Protein AF-V8CUE8-F1 (afdb_monomer)

pLDDT: mean 79.83, std 18.73, range [35.97, 97.69]

Secondary structure (DSSP, 8-state):
----HHHHHHHHHTSS--HHHHHHHHHHHT--HHHHHHHHHHHHHHHHHHHHHHHHHHHHHHHHHHHHT--SHHHHHHHHHHHHHHHHHHHHHHHHHHHHHHHHHHTTTS-S--------

Solvent-accessible surface area (backbone atoms only — not comparable to full-atom values): 6625 Å² total; per-residue (Å²): 137,80,80,55,70,66,61,60,52,55,61,53,40,74,67,56,86,52,67,70,60,31,48,50,49,7,62,78,69,74,48,51,55,58,60,30,46,55,51,47,47,52,52,35,43,50,51,41,53,54,47,34,52,49,29,49,49,52,19,52,50,26,43,51,39,30,74,74,66,46,89,45,74,65,56,22,52,49,27,45,48,55,17,47,56,25,49,55,47,30,53,54,44,51,55,54,40,50,52,45,50,49,54,58,64,42,49,83,77,58,66,84,70,75,71,78,80,76,83,126

Radius of gyration: 20.62 Å; Cα contacts (8 Å, |Δi|>4): 93; chains: 1; bounding box: 40×36×72 Å

Mean predicted aligned error: 9.77 Å

Nearest PDB structures (foldseek):
  2h94-assembly1_A  TM=7.266E-01  e=1.567E+00  Homo sapiens
  5wkq-assembly1_A  TM=7.109E-01  e=4.344E+00  Shigella flexneri
  1qu7-assembly1_B  TM=5.938E-01  e=2.281E+00  Escherichia coli
  3g67-assembly1_B  TM=5.781E-01  e=7.429E+00  Thermotoga maritima
  3g6b-assembly1_B  TM=5.875E-01  e=8.271E+00  Thermotoga maritima

Structure (mmCIF, N/CA/C/O backbone):
data_AF-V8CUE8-F1
#
_entry.id   AF-V8CUE8-F1
#
loop_
_atom_site.group_PDB
_atom_site.id
_atom_site.type_symbol
_atom_site.label_atom_id
_atom_site.label_alt_id
_atom_site.label_comp_id
_atom_site.label_asym_id
_atom_site.label_entity_id
_atom_site.label_seq_id
_atom_site.pdbx_PDB_ins_code
_atom_site.Cartn_x
_atom_site.Cartn_y
_atom_site.Cartn_z
_atom_site.occupancy
_atom_site.B_iso_or_equiv
_atom_site.auth_seq_id
_atom_site.auth_comp_id
_atom_site.auth_asym_id
_atom_site.auth_atom_id
_atom_site.pdbx_PDB_model_num
ATOM 1 N N . MET A 1 1 ? -21.301 24.366 1.751 1.00 35.97 1 MET A N 1
ATOM 2 C CA . MET A 1 1 ? -20.094 23.589 1.419 1.00 35.97 1 MET A CA 1
ATOM 3 C C . MET A 1 1 ? -19.607 22.976 2.721 1.00 35.97 1 MET A C 1
ATOM 5 O O . MET A 1 1 ? -18.820 23.581 3.430 1.00 35.97 1 MET A O 1
ATOM 9 N N . THR A 1 2 ? -20.234 21.875 3.121 1.00 39.91 2 THR A N 1
ATOM 10 C CA . THR A 1 2 ? -19.861 21.100 4.307 1.00 39.91 2 THR A CA 1
ATOM 11 C C . THR A 1 2 ? -18.697 20.221 3.897 1.00 39.91 2 THR A C 1
ATOM 13 O O . THR A 1 2 ? -18.888 19.264 3.154 1.00 39.91 2 THR A O 1
ATOM 16 N N . ILE A 1 3 ? -17.492 20.615 4.298 1.00 41.22 3 ILE A N 1
ATOM 17 C CA . ILE A 1 3 ? -16.354 19.701 4.313 1.00 41.22 3 ILE A CA 1
ATOM 18 C C . ILE A 1 3 ? -16.754 18.613 5.307 1.00 41.22 3 ILE A C 1
ATOM 20 O O . ILE A 1 3 ? -17.075 18.909 6.459 1.00 41.22 3 ILE A O 1
ATOM 24 N N . ASP A 1 4 ? -16.902 17.395 4.803 1.00 44.25 4 ASP A N 1
ATOM 25 C CA . ASP A 1 4 ? -17.387 16.265 5.573 1.00 44.25 4 ASP A CA 1
ATOM 26 C C . ASP A 1 4 ? -16.272 15.863 6.544 1.00 44.25 4 ASP A C 1
ATOM 28 O O . ASP A 1 4 ? -15.210 15.422 6.110 1.00 44.25 4 ASP A O 1
ATOM 32 N N . CYS A 1 5 ? -16.463 16.070 7.853 1.00 42.81 5 CYS A N 1
ATOM 33 C CA . CYS A 1 5 ? -15.446 15.777 8.877 1.00 42.81 5 CYS A CA 1
ATOM 34 C C . CYS A 1 5 ? -14.897 14.341 8.788 1.00 42.81 5 CYS A C 1
ATOM 36 O O . CYS A 1 5 ? -13.807 14.070 9.284 1.00 42.81 5 CYS A O 1
ATOM 38 N N . TYR A 1 6 ? -15.640 13.423 8.164 1.00 48.12 6 TYR A N 1
ATOM 39 C CA . TYR A 1 6 ? -15.195 12.059 7.896 1.00 48.12 6 TYR A CA 1
ATOM 40 C C . TYR A 1 6 ? -14.012 12.000 6.915 1.00 48.12 6 TYR A C 1
ATOM 42 O O . TYR A 1 6 ? -13.075 11.251 7.155 1.00 48.12 6 TYR A O 1
ATOM 50 N N . THR A 1 7 ? -13.978 12.851 5.884 1.00 48.62 7 THR A N 1
ATOM 51 C CA . THR A 1 7 ? -12.906 12.850 4.871 1.00 48.62 7 THR A CA 1
ATOM 52 C C . THR A 1 7 ? -11.570 13.357 5.425 1.00 48.62 7 THR A C 1
ATOM 54 O O . THR A 1 7 ? -10.507 12.889 5.021 1.00 48.62 7 THR A O 1
ATOM 57 N N . GLU A 1 8 ? -11.591 14.295 6.375 1.00 41.47 8 GLU A N 1
ATOM 58 C CA . GLU A 1 8 ? -10.365 14.766 7.039 1.00 41.47 8 GLU A CA 1
ATOM 59 C C . GLU A 1 8 ? -9.819 13.737 8.043 1.00 41.47 8 GLU A C 1
ATOM 61 O O . GLU A 1 8 ? -8.603 13.609 8.192 1.00 41.47 8 GLU A O 1
ATOM 66 N N . LEU A 1 9 ? -10.698 12.959 8.687 1.00 45.75 9 LEU A N 1
ATOM 67 C CA . LEU A 1 9 ? -10.298 11.830 9.532 1.00 45.75 9 LEU A CA 1
ATOM 68 C C . LEU A 1 9 ? -9.678 10.692 8.703 1.00 45.75 9 LEU A C 1
ATOM 70 O O . LEU A 1 9 ? -8.667 10.131 9.126 1.00 45.75 9 LEU A O 1
ATOM 74 N N . ASP A 1 10 ? -10.204 10.425 7.504 1.00 45.09 10 ASP A N 1
ATOM 75 C CA . ASP A 1 10 ? -9.626 9.456 6.560 1.00 45.09 10 ASP A CA 1
ATOM 76 C C . ASP A 1 10 ? -8.230 9.889 6.077 1.00 45.09 10 ASP A C 1
ATOM 78 O O . ASP A 1 10 ? -7.317 9.071 5.971 1.00 45.09 10 ASP A O 1
ATOM 82 N N . ALA A 1 11 ? -8.009 11.191 5.855 1.00 45.91 11 ALA A N 1
ATOM 83 C CA . ALA A 1 11 ? -6.693 11.719 5.488 1.00 45.91 11 ALA A CA 1
ATOM 84 C C . ALA A 1 11 ? -5.659 11.589 6.627 1.00 45.91 11 ALA A C 1
ATOM 86 O O . ALA A 1 11 ? -4.479 11.343 6.371 1.00 45.91 11 ALA A O 1
ATOM 87 N N . LEU A 1 12 ? -6.097 11.702 7.887 1.00 42.16 12 LEU A N 1
ATOM 88 C CA . LEU A 1 12 ? -5.275 11.444 9.076 1.00 42.16 12 LEU A CA 1
ATOM 89 C C . LEU A 1 12 ? -4.921 9.951 9.245 1.00 42.16 12 LEU A C 1
ATOM 91 O O . LEU A 1 12 ? -3.892 9.645 9.847 1.00 42.16 12 LEU A O 1
ATOM 95 N N . ALA A 1 13 ? -5.724 9.033 8.696 1.00 48.06 13 ALA A N 1
ATOM 96 C CA . ALA A 1 13 ? -5.512 7.582 8.758 1.00 48.06 13 ALA A CA 1
ATOM 97 C C . ALA A 1 13 ? -4.431 7.059 7.791 1.00 48.06 13 ALA A C 1
ATOM 99 O O . ALA A 1 13 ? -3.922 5.951 7.974 1.00 48.06 13 ALA A O 1
ATOM 100 N N . ILE A 1 14 ? -4.037 7.857 6.791 1.00 49.00 14 ILE A N 1
ATOM 101 C CA . ILE A 1 14 ? -2.998 7.489 5.812 1.00 49.00 14 ILE A CA 1
ATOM 102 C C . ILE A 1 14 ? -1.617 7.366 6.483 1.00 49.00 14 ILE A C 1
ATOM 104 O O . ILE A 1 14 ? -0.749 6.630 6.013 1.00 49.00 14 ILE A O 1
ATOM 108 N N . THR A 1 15 ? -1.407 8.022 7.627 1.00 58.59 15 THR A N 1
ATOM 109 C CA . THR A 1 15 ? -0.139 7.991 8.362 1.00 58.59 15 THR A CA 1
ATOM 110 C C . THR A 1 15 ? -0.358 7.531 9.793 1.00 58.59 15 THR A C 1
ATOM 112 O O . THR A 1 15 ? -0.392 8.347 10.709 1.00 58.59 15 THR A O 1
ATOM 115 N N . THR A 1 16 ? -0.432 6.213 9.984 1.00 62.84 16 THR A N 1
ATOM 116 C CA . THR A 1 16 ? -0.461 5.512 11.283 1.00 62.84 16 THR A CA 1
ATOM 117 C C . THR A 1 16 ? -1.681 5.802 12.180 1.00 62.84 16 THR A C 1
ATOM 119 O O . THR A 1 16 ? -2.226 6.903 12.175 1.00 62.84 16 THR A O 1
ATOM 122 N N . PRO A 1 17 ? -2.128 4.837 13.008 1.00 68.94 17 PRO A N 1
ATOM 123 C CA . PRO A 1 17 ? -3.244 5.061 13.923 1.00 68.94 17 PRO A CA 1
ATOM 124 C C . PRO A 1 17 ? -2.954 6.203 14.912 1.00 68.94 17 PRO A C 1
ATOM 126 O O . PRO A 1 17 ? -2.052 6.106 15.746 1.00 68.94 17 PRO A O 1
ATOM 129 N N . ASN A 1 18 ? -3.741 7.279 14.858 1.00 80.69 18 ASN A N 1
ATOM 130 C CA . ASN A 1 18 ? -3.667 8.375 15.824 1.00 80.69 18 ASN A CA 1
ATOM 131 C C . ASN A 1 18 ? -4.559 8.074 17.039 1.00 80.69 18 ASN A C 1
ATOM 133 O O . ASN A 1 18 ? -5.784 8.141 16.949 1.00 80.69 18 ASN A O 1
ATOM 137 N N . LEU A 1 19 ? -3.951 7.806 18.199 1.00 81.25 19 LEU A N 1
ATOM 138 C CA . LEU A 1 19 ? -4.674 7.424 19.421 1.00 81.25 19 LEU A CA 1
ATOM 139 C C . LEU A 1 19 ? -5.715 8.463 19.873 1.00 81.25 19 LEU A C 1
ATOM 141 O O . LEU A 1 19 ? -6.777 8.089 20.366 1.00 81.25 19 LEU A O 1
ATOM 145 N N . ALA A 1 20 ? -5.447 9.760 19.683 1.00 79.69 20 ALA A N 1
ATOM 146 C CA . ALA A 1 20 ? -6.398 10.813 20.037 1.00 79.69 20 ALA A CA 1
ATOM 147 C C . ALA A 1 20 ? -7.624 10.799 19.111 1.00 79.69 20 ALA A C 1
ATOM 149 O O . ALA A 1 20 ? -8.756 10.926 19.580 1.00 79.69 20 ALA A O 1
ATOM 150 N N . ALA A 1 21 ? -7.406 10.583 17.809 1.00 79.06 21 ALA A N 1
ATOM 151 C CA . ALA A 1 21 ? -8.486 10.431 16.837 1.00 79.06 21 ALA A CA 1
ATOM 152 C C . ALA A 1 21 ? -9.307 9.160 17.108 1.00 79.06 21 ALA A C 1
ATOM 154 O O . ALA A 1 21 ? -10.535 9.201 17.073 1.00 79.06 21 ALA A O 1
ATOM 155 N N . VAL A 1 22 ? -8.649 8.057 17.477 1.00 82.81 22 VAL A N 1
ATOM 156 C CA . VAL A 1 22 ? -9.329 6.806 17.835 1.00 82.81 22 VAL A CA 1
ATOM 157 C C . VAL A 1 22 ? -10.180 6.964 19.096 1.00 82.81 22 VAL A C 1
ATOM 159 O O . VAL A 1 22 ? -11.325 6.516 19.119 1.00 82.81 22 VAL A O 1
ATOM 162 N N . GLN A 1 23 ? -9.675 7.646 20.128 1.00 82.19 23 GLN A N 1
ATOM 163 C CA . GLN A 1 23 ? -10.440 7.919 21.350 1.00 82.19 23 GLN A CA 1
ATOM 164 C C . GLN A 1 23 ? -11.665 8.804 21.077 1.00 82.19 23 GLN A C 1
ATOM 166 O O . GLN A 1 23 ? -12.752 8.555 21.612 1.00 82.19 23 GLN A O 1
ATOM 171 N N . LEU A 1 24 ? -11.510 9.823 20.229 1.00 80.12 24 LEU A N 1
ATOM 172 C CA . LEU A 1 24 ? -12.620 10.652 19.770 1.00 80.12 24 LEU A CA 1
ATOM 173 C C . LEU A 1 24 ? -13.657 9.799 19.020 1.00 80.12 24 LEU A C 1
ATOM 175 O O . LEU A 1 24 ? -14.842 9.853 19.346 1.00 80.12 24 LEU A O 1
ATOM 179 N N . ALA A 1 25 ? -13.218 8.970 18.070 1.00 79.25 25 ALA A N 1
ATOM 180 C CA . ALA A 1 25 ? -14.088 8.094 17.291 1.00 79.25 25 ALA A CA 1
ATOM 181 C C . ALA A 1 25 ? -14.829 7.077 18.171 1.00 79.25 25 ALA A C 1
ATOM 183 O O . ALA A 1 25 ? -16.025 6.871 17.979 1.00 79.25 25 ALA A O 1
ATOM 184 N N . ALA A 1 26 ? -14.155 6.491 19.165 1.00 84.25 26 ALA A N 1
ATOM 185 C CA . 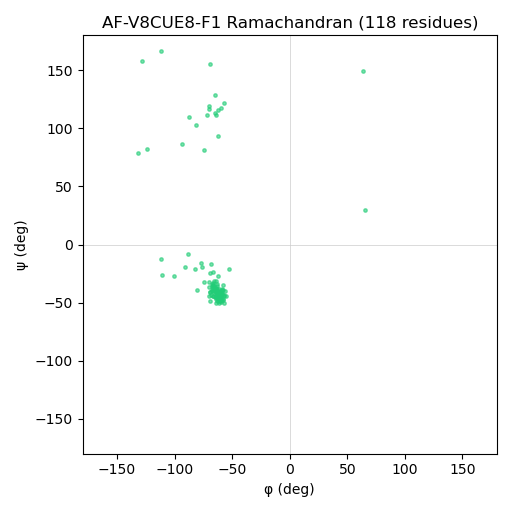ALA A 1 26 ? -14.765 5.598 20.148 1.00 84.25 26 ALA A CA 1
ATOM 186 C C . ALA A 1 26 ? -15.905 6.297 20.901 1.00 84.25 26 ALA A C 1
ATOM 188 O O . ALA A 1 26 ? -17.021 5.782 20.977 1.00 84.25 26 ALA A O 1
ATOM 189 N N . THR A 1 27 ? -15.639 7.517 21.375 1.00 85.50 27 THR A N 1
ATOM 190 C CA . THR A 1 27 ? -16.603 8.336 22.120 1.00 85.50 27 THR A CA 1
ATOM 191 C C . THR A 1 27 ? -17.808 8.708 21.255 1.00 85.50 27 THR A C 1
ATOM 193 O O . THR A 1 27 ? -18.947 8.540 21.683 1.00 85.50 27 THR A O 1
ATOM 196 N N . LEU A 1 28 ? -17.573 9.171 20.023 1.00 85.44 28 LEU A N 1
ATOM 197 C CA . LEU A 1 28 ? -18.631 9.569 19.087 1.00 85.44 28 LEU A CA 1
ATOM 198 C C . LEU A 1 28 ? -19.492 8.386 18.625 1.00 85.44 28 LEU A C 1
ATOM 200 O O . LEU A 1 28 ? -20.692 8.546 18.421 1.00 85.44 28 LEU A O 1
ATOM 204 N N . ARG A 1 29 ? -18.891 7.202 18.460 1.00 81.50 29 ARG A N 1
ATOM 205 C CA . ARG A 1 29 ? -19.576 5.980 18.008 1.00 81.50 29 ARG A CA 1
ATOM 206 C C . ARG A 1 29 ? -20.187 5.169 19.159 1.00 81.50 29 ARG A C 1
ATOM 208 O O . ARG A 1 29 ? -20.905 4.212 18.891 1.00 81.50 29 ARG A O 1
ATOM 215 N N . GLY A 1 30 ? -19.919 5.528 20.418 1.00 88.12 30 GLY A N 1
ATOM 216 C CA . GLY A 1 30 ? -20.403 4.796 21.593 1.00 88.12 30 GLY A CA 1
ATOM 217 C C . GLY A 1 30 ? -19.833 3.377 21.715 1.00 88.12 30 GLY A C 1
ATOM 218 O O . GLY A 1 30 ? -20.509 2.492 22.236 1.00 88.12 30 GLY A O 1
ATOM 219 N N . ILE A 1 31 ? -18.618 3.154 21.209 1.00 86.38 31 ILE A N 1
ATOM 220 C CA . ILE A 1 31 ? -17.914 1.860 21.218 1.00 86.38 31 ILE A CA 1
ATOM 221 C C . ILE A 1 31 ? -16.693 1.918 22.140 1.00 86.38 31 ILE A C 1
ATOM 223 O O . ILE A 1 31 ? -16.260 3.001 22.540 1.00 86.38 31 ILE A O 1
ATOM 227 N N . THR A 1 32 ? -16.112 0.766 22.480 1.00 87.88 32 THR A N 1
ATOM 228 C CA . THR A 1 32 ? -14.889 0.752 23.295 1.00 87.88 32 THR A CA 1
ATOM 229 C C . THR A 1 32 ? -13.697 1.294 22.508 1.00 87.88 32 THR A C 1
ATOM 231 O O . THR A 1 32 ? -13.646 1.219 21.276 1.00 87.88 32 THR A O 1
ATOM 234 N N . PHE A 1 33 ? -12.696 1.811 23.225 1.00 84.62 33 PHE A N 1
ATOM 235 C CA . PHE A 1 33 ? -11.441 2.243 22.608 1.00 84.62 33 PHE A CA 1
ATOM 236 C C . PHE A 1 33 ? -10.786 1.106 21.815 1.00 84.62 33 PHE A C 1
ATOM 238 O O . PHE A 1 33 ? -10.322 1.320 20.699 1.00 84.62 33 PHE A O 1
ATOM 245 N N . GLN A 1 34 ? -10.826 -0.123 22.341 1.00 84.62 34 GLN A N 1
ATOM 246 C CA . GLN A 1 34 ? -10.321 -1.303 21.641 1.00 84.62 34 GLN A CA 1
ATOM 247 C C . GLN A 1 34 ? -11.062 -1.554 20.319 1.00 84.62 34 GLN A C 1
ATOM 249 O O . GLN A 1 34 ? -10.421 -1.795 19.299 1.00 84.62 34 GLN A O 1
ATOM 254 N N . GLN A 1 35 ? -12.396 -1.462 20.300 1.00 85.56 35 GLN A N 1
ATOM 255 C CA . GLN A 1 35 ? -13.179 -1.624 19.068 1.00 85.56 35 GLN A CA 1
ATOM 256 C C . GLN A 1 35 ? -12.827 -0.553 18.030 1.00 85.56 35 GLN A C 1
ATOM 258 O O . GLN A 1 35 ? -12.680 -0.863 16.847 1.00 85.56 35 GLN A O 1
ATOM 263 N N . ALA A 1 36 ? -12.644 0.694 18.471 1.00 85.56 36 ALA A N 1
ATOM 264 C CA . ALA A 1 36 ? -12.226 1.783 17.598 1.00 85.56 36 ALA 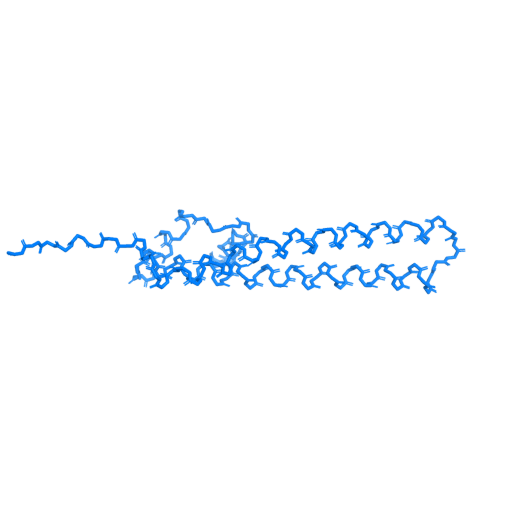A CA 1
ATOM 265 C C . ALA A 1 36 ? -10.788 1.594 17.076 1.00 85.56 36 ALA A C 1
ATOM 267 O O . ALA A 1 36 ? -10.544 1.819 15.894 1.00 85.56 36 ALA 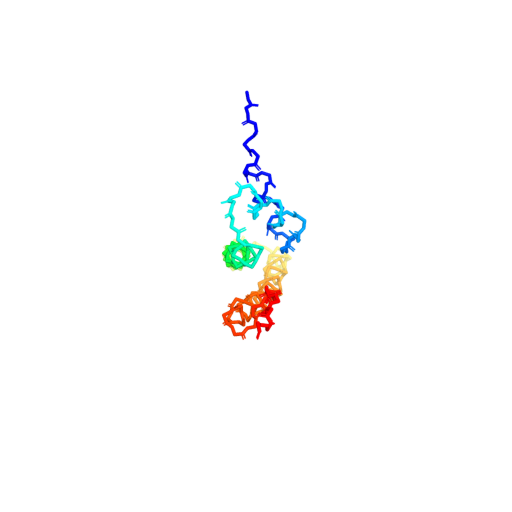A O 1
ATOM 268 N N . MET A 1 37 ? -9.859 1.115 17.911 1.00 85.38 37 MET A N 1
ATOM 269 C CA . MET A 1 37 ? -8.484 0.784 17.512 1.00 85.38 37 MET A CA 1
ATOM 270 C C . MET A 1 37 ? -8.444 -0.331 16.464 1.00 85.38 37 MET A C 1
ATOM 272 O O . MET A 1 37 ? -7.715 -0.215 15.483 1.00 85.38 37 MET A O 1
ATOM 276 N N . ILE A 1 38 ? -9.241 -1.391 16.637 1.00 87.56 38 ILE A N 1
ATOM 277 C CA . ILE A 1 38 ? -9.336 -2.488 15.663 1.00 87.56 38 ILE A CA 1
ATOM 278 C C . ILE A 1 38 ? -9.887 -1.973 14.330 1.00 87.56 38 ILE A C 1
ATOM 280 O O . ILE A 1 38 ? -9.352 -2.310 13.276 1.00 87.56 38 ILE A O 1
ATOM 284 N N . ALA A 1 39 ? -10.935 -1.144 14.362 1.00 85.69 39 ALA A N 1
ATOM 285 C CA . ALA A 1 39 ? -11.483 -0.533 13.153 1.00 85.69 39 ALA A CA 1
ATOM 286 C C . ALA A 1 39 ? -10.431 0.329 12.434 1.00 85.69 39 ALA A C 1
ATOM 288 O O . ALA A 1 39 ? -10.187 0.125 11.247 1.00 85.69 39 ALA A O 1
ATOM 289 N N . GLN A 1 40 ? -9.728 1.192 13.173 1.00 84.81 40 GLN A N 1
ATOM 290 C CA . GLN A 1 40 ? -8.671 2.042 12.625 1.00 84.81 40 GLN A CA 1
ATOM 291 C C . GLN A 1 40 ? -7.513 1.231 12.035 1.00 84.81 40 GLN A C 1
ATOM 293 O O . GLN A 1 40 ? -6.971 1.587 10.992 1.00 84.81 40 GLN A O 1
ATOM 298 N N . ALA A 1 41 ? -7.117 0.136 12.685 1.00 85.62 41 ALA A N 1
ATOM 299 C CA . ALA A 1 41 ? -6.056 -0.729 12.184 1.00 85.62 41 ALA A CA 1
ATOM 300 C C . ALA A 1 41 ? -6.470 -1.460 10.892 1.00 85.62 41 ALA A C 1
ATOM 302 O O . ALA A 1 41 ? -5.639 -1.630 10.004 1.00 85.62 41 ALA A O 1
ATOM 303 N N . ARG A 1 42 ? -7.751 -1.831 10.731 1.00 87.88 42 ARG A N 1
ATOM 304 C CA . ARG A 1 42 ? -8.281 -2.392 9.470 1.00 87.88 42 ARG A CA 1
ATOM 305 C C . ARG A 1 42 ? -8.274 -1.368 8.337 1.00 87.88 42 ARG A C 1
ATOM 307 O O . ARG A 1 42 ? -7.868 -1.697 7.223 1.00 87.88 42 ARG A O 1
ATOM 314 N N . GLU A 1 43 ? -8.699 -0.142 8.627 1.00 87.00 43 GLU A N 1
ATOM 315 C CA . GLU A 1 43 ? -8.633 0.978 7.681 1.00 87.00 43 GLU A CA 1
ATOM 316 C C . GLU A 1 43 ? -7.181 1.240 7.265 1.00 87.00 43 GLU A C 1
ATOM 318 O O . GLU A 1 43 ? -6.881 1.332 6.078 1.00 87.00 43 GLU A O 1
ATOM 323 N N . TRP A 1 44 ? -6.253 1.241 8.226 1.00 86.19 44 TRP A N 1
ATOM 324 C CA . TRP A 1 44 ? -4.830 1.414 7.950 1.00 86.19 44 TRP A CA 1
ATOM 325 C C . TRP A 1 44 ? -4.252 0.286 7.084 1.00 86.19 44 TRP A C 1
ATOM 327 O O . TRP A 1 44 ? -3.531 0.567 6.130 1.00 86.19 44 TRP A O 1
ATOM 337 N N . CYS A 1 45 ? -4.600 -0.980 7.348 1.00 89.88 45 CYS A N 1
ATOM 338 C CA . CYS A 1 45 ? -4.220 -2.096 6.476 1.00 89.88 45 CYS A CA 1
ATOM 339 C C . CYS A 1 45 ? -4.716 -1.902 5.040 1.00 89.88 45 CYS A C 1
ATOM 341 O O . CYS A 1 45 ? -3.948 -2.118 4.110 1.00 89.88 45 CYS A O 1
ATOM 343 N N . THR A 1 46 ? -5.963 -1.461 4.872 1.00 89.94 46 THR A N 1
ATOM 344 C CA . THR A 1 46 ? -6.551 -1.213 3.548 1.00 89.94 46 THR A CA 1
ATOM 345 C C . THR A 1 46 ? -5.807 -0.093 2.820 1.00 89.94 46 THR A C 1
ATOM 347 O O . THR A 1 46 ? -5.418 -0.261 1.669 1.00 89.94 46 THR A O 1
ATOM 350 N N . ALA A 1 47 ? -5.517 1.015 3.508 1.00 86.69 47 ALA A N 1
ATOM 351 C CA . ALA A 1 47 ? -4.763 2.130 2.938 1.00 86.69 47 ALA A CA 1
ATOM 352 C C . ALA A 1 47 ? -3.327 1.737 2.540 1.00 86.69 47 ALA A C 1
ATOM 354 O O . ALA A 1 47 ? -2.804 2.220 1.536 1.00 86.69 47 ALA A O 1
ATOM 355 N N . LEU A 1 48 ? -2.684 0.855 3.315 1.00 87.69 48 LEU A N 1
ATOM 356 C CA . LEU A 1 48 ? -1.374 0.299 2.972 1.00 87.69 48 LEU A CA 1
ATOM 357 C C . LEU A 1 48 ? -1.450 -0.593 1.731 1.00 87.69 48 LEU A C 1
ATOM 359 O O . LEU A 1 48 ? -0.604 -0.450 0.854 1.00 87.69 48 LEU A O 1
ATOM 363 N N . ASP A 1 49 ? -2.458 -1.463 1.642 1.00 93.25 49 ASP A N 1
ATOM 364 C CA . ASP A 1 49 ? -2.667 -2.342 0.486 1.00 93.25 49 ASP A CA 1
ATOM 365 C C . ASP A 1 49 ? -2.884 -1.497 -0.795 1.00 93.25 49 ASP A C 1
ATOM 367 O O . ASP A 1 49 ? -2.210 -1.706 -1.803 1.00 93.25 49 ASP A O 1
ATOM 371 N N . GLU A 1 50 ? -3.703 -0.441 -0.729 1.00 90.94 50 GLU A N 1
ATOM 372 C CA . GLU A 1 50 ? -3.905 0.504 -1.841 1.00 90.94 50 GLU A CA 1
ATOM 373 C C . GLU A 1 50 ? -2.635 1.283 -2.226 1.00 90.94 50 GLU A C 1
ATOM 375 O O . GLU A 1 50 ? -2.398 1.568 -3.405 1.00 90.94 50 GLU A O 1
ATOM 380 N N . ALA A 1 51 ? -1.817 1.676 -1.246 1.00 88.19 51 ALA A N 1
ATOM 381 C CA . ALA A 1 51 ? -0.558 2.367 -1.504 1.00 88.19 51 ALA A CA 1
ATOM 382 C C . ALA A 1 51 ? 0.463 1.435 -2.174 1.00 88.19 51 ALA A C 1
ATOM 384 O O . ALA A 1 51 ? 1.103 1.838 -3.147 1.00 88.19 51 ALA A O 1
ATOM 385 N N . ILE A 1 52 ? 0.574 0.190 -1.701 1.00 91.75 52 ILE A N 1
ATOM 386 C CA . ILE A 1 52 ? 1.421 -0.848 -2.302 1.00 91.75 52 ILE A CA 1
ATOM 387 C C . ILE A 1 52 ? 1.033 -1.056 -3.766 1.00 91.75 52 ILE A C 1
ATOM 389 O O . ILE A 1 52 ? 1.901 -0.977 -4.638 1.00 91.75 52 ILE A O 1
ATOM 393 N N . ASP A 1 53 ? -0.258 -1.240 -4.049 1.00 94.12 53 ASP A N 1
ATOM 394 C CA . ASP A 1 53 ? -0.750 -1.450 -5.412 1.00 94.12 53 ASP A CA 1
ATOM 395 C C . ASP A 1 53 ? -0.420 -0.268 -6.327 1.00 94.12 53 ASP A C 1
ATOM 397 O O . ASP A 1 53 ? 0.036 -0.457 -7.457 1.00 94.12 53 ASP A O 1
ATOM 401 N N . ARG A 1 54 ? -0.588 0.963 -5.836 1.00 94.50 54 ARG A N 1
ATOM 402 C CA . ARG A 1 54 ? -0.271 2.172 -6.603 1.00 94.50 54 ARG A CA 1
ATOM 403 C C . ARG A 1 54 ? 1.217 2.255 -6.939 1.00 94.50 54 ARG A C 1
ATOM 405 O O . ARG A 1 54 ? 1.564 2.470 -8.096 1.00 94.50 54 ARG A O 1
ATOM 412 N N . HIS A 1 55 ? 2.101 2.053 -5.960 1.00 94.19 55 HIS A N 1
ATOM 413 C CA . HIS A 1 55 ? 3.545 2.080 -6.208 1.00 94.19 55 HIS A CA 1
ATOM 414 C C . HIS A 1 55 ? 3.991 0.928 -7.121 1.00 94.19 55 HIS A C 1
ATOM 416 O O . HIS A 1 55 ? 4.838 1.133 -7.987 1.00 94.19 55 HIS A O 1
ATOM 422 N N . ALA A 1 56 ? 3.384 -0.255 -7.005 1.00 95.56 56 ALA A N 1
ATOM 423 C CA . ALA A 1 56 ? 3.652 -1.370 -7.909 1.00 95.56 56 ALA A CA 1
ATOM 424 C C . ALA A 1 56 ? 3.228 -1.060 -9.358 1.00 95.56 56 ALA A C 1
ATOM 426 O O . ALA A 1 56 ? 3.964 -1.371 -10.297 1.00 95.56 56 ALA A O 1
ATOM 427 N N . GLN A 1 57 ? 2.073 -0.413 -9.550 1.00 96.31 57 GLN A N 1
ATOM 428 C CA . GLN A 1 57 ? 1.600 0.021 -10.869 1.00 96.31 57 GLN A CA 1
ATOM 429 C C . GLN A 1 57 ? 2.518 1.083 -11.487 1.00 96.31 57 GLN A C 1
ATOM 431 O O . GLN A 1 57 ? 2.890 0.951 -12.652 1.00 96.31 57 GLN A O 1
ATOM 436 N N . GLU A 1 58 ? 2.939 2.085 -10.712 1.00 93.81 58 GLU A N 1
ATOM 437 C CA . GLU A 1 58 ? 3.885 3.116 -11.169 1.00 93.81 58 GLU A CA 1
ATOM 438 C C . GLU A 1 58 ? 5.254 2.516 -11.534 1.00 93.81 58 GLU A C 1
ATOM 440 O O . GLU A 1 58 ? 5.834 2.847 -12.571 1.00 93.81 58 GLU A O 1
ATOM 445 N N . ALA A 1 59 ? 5.758 1.560 -10.744 1.00 95.62 59 ALA A N 1
ATOM 446 C CA . ALA A 1 59 ? 6.982 0.836 -11.081 1.00 95.62 59 ALA A CA 1
ATOM 447 C C . ALA A 1 59 ? 6.853 0.091 -12.421 1.00 95.62 59 ALA A C 1
ATOM 449 O O . ALA A 1 59 ? 7.728 0.205 -13.282 1.00 95.62 59 ALA A O 1
ATOM 450 N N . ALA A 1 60 ? 5.751 -0.639 -12.621 1.00 97.31 60 ALA A N 1
ATOM 451 C CA . ALA A 1 60 ? 5.488 -1.363 -13.863 1.00 97.31 60 ALA A CA 1
ATOM 452 C C . ALA A 1 60 ? 5.355 -0.417 -15.068 1.00 97.31 60 ALA A C 1
ATOM 454 O O . ALA A 1 60 ? 5.891 -0.704 -16.141 1.00 97.31 60 ALA A O 1
ATOM 455 N N . TYR A 1 61 ? 4.695 0.728 -14.886 1.00 97.00 61 TYR A N 1
ATOM 456 C CA . TYR A 1 61 ? 4.570 1.76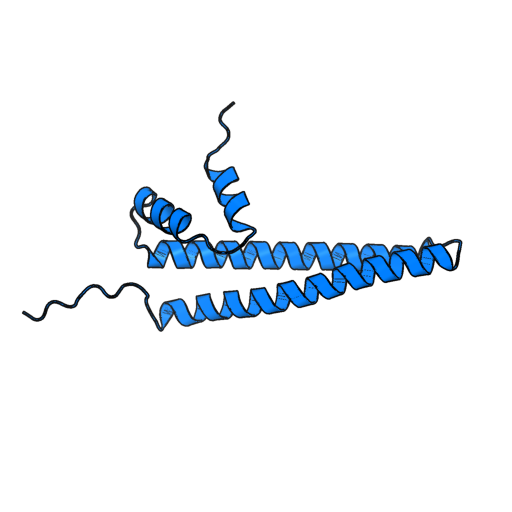9 -15.902 1.00 97.00 61 TYR A CA 1
ATOM 457 C C . TYR A 1 61 ? 5.942 2.309 -16.329 1.00 97.00 61 TYR A C 1
ATOM 459 O O . TYR A 1 61 ? 6.263 2.322 -17.520 1.00 97.00 61 TYR A O 1
ATOM 467 N N . ASN A 1 62 ? 6.792 2.660 -15.362 1.00 93.31 62 ASN A N 1
ATOM 468 C CA . ASN A 1 62 ? 8.139 3.166 -15.620 1.00 93.31 62 ASN A CA 1
ATOM 469 C C . ASN A 1 62 ? 9.043 2.119 -16.292 1.00 93.31 62 ASN A C 1
ATOM 471 O O . ASN A 1 62 ? 9.790 2.447 -17.217 1.00 93.31 62 ASN A O 1
ATOM 475 N N . ILE A 1 63 ? 8.936 0.843 -15.906 1.00 97.44 63 ILE A N 1
ATOM 476 C CA . ILE A 1 63 ? 9.631 -0.259 -16.593 1.00 97.44 63 ILE A CA 1
ATOM 477 C C . ILE A 1 63 ? 9.161 -0.366 -18.048 1.00 97.44 63 ILE A C 1
ATOM 479 O O . ILE A 1 63 ? 9.989 -0.362 -18.959 1.00 97.44 63 ILE A O 1
ATOM 483 N N . GLY A 1 64 ? 7.847 -0.374 -18.289 1.00 96.44 64 GLY A N 1
ATOM 484 C CA . GLY A 1 64 ? 7.290 -0.422 -19.643 1.00 96.44 64 GLY A CA 1
ATOM 485 C C . GLY A 1 64 ? 7.738 0.762 -20.507 1.00 96.44 64 GLY A C 1
ATOM 486 O O . GLY A 1 64 ? 8.065 0.594 -21.683 1.00 96.44 64 GLY A O 1
ATOM 487 N N . HIS A 1 65 ? 7.838 1.956 -19.923 1.00 95.69 65 HIS A N 1
ATOM 488 C CA . HIS A 1 65 ? 8.372 3.144 -20.592 1.00 95.69 65 HIS A CA 1
ATOM 489 C C . HIS A 1 65 ? 9.852 2.988 -20.964 1.00 95.69 65 HIS A C 1
ATOM 491 O O . HIS A 1 65 ? 10.243 3.274 -22.101 1.00 95.69 65 HIS A O 1
ATOM 497 N N . ALA A 1 66 ? 10.669 2.480 -20.041 1.00 95.75 66 ALA A N 1
ATOM 498 C CA . ALA A 1 66 ? 12.083 2.194 -20.272 1.00 95.75 66 ALA A CA 1
ATOM 499 C C . ALA A 1 66 ? 12.309 1.191 -21.417 1.00 95.75 66 ALA A C 1
ATOM 501 O O . ALA A 1 66 ? 13.231 1.361 -22.228 1.00 95.75 66 ALA A O 1
ATOM 502 N N . GLU A 1 67 ? 11.453 0.177 -21.509 1.00 95.00 67 GLU A N 1
ATOM 503 C CA . GLU A 1 67 ? 11.561 -0.897 -22.494 1.00 95.00 67 GLU A CA 1
ATOM 504 C C . GLU A 1 67 ? 11.014 -0.508 -23.870 1.00 95.00 67 GLU A C 1
ATOM 506 O O . GLU A 1 67 ? 11.624 -0.844 -24.888 1.00 95.00 67 GLU A O 1
ATOM 511 N N . HIS A 1 68 ? 9.902 0.229 -23.923 1.00 95.38 68 HIS A N 1
ATOM 512 C CA . HIS A 1 68 ? 9.158 0.436 -25.168 1.00 95.38 68 HIS A CA 1
ATOM 513 C C . HIS A 1 68 ? 9.207 1.860 -25.723 1.00 95.38 68 HIS A C 1
ATOM 515 O O . HIS A 1 68 ? 9.066 2.035 -26.933 1.00 95.38 68 HIS A O 1
ATOM 521 N N . LEU A 1 69 ? 9.413 2.875 -24.880 1.00 95.19 69 LEU A N 1
ATOM 522 C CA . LEU A 1 69 ? 9.328 4.285 -25.286 1.00 95.19 69 LEU A CA 1
ATOM 523 C C . LEU A 1 69 ? 10.680 5.007 -25.262 1.00 95.19 69 LEU A C 1
ATOM 525 O O . LEU A 1 69 ? 10.805 6.104 -25.809 1.00 95.19 69 LEU A O 1
ATOM 529 N N . ALA A 1 70 ? 11.710 4.413 -24.655 1.00 91.50 70 ALA A N 1
ATOM 530 C CA . ALA A 1 70 ? 13.011 5.061 -24.521 1.00 91.50 70 ALA A CA 1
ATOM 531 C C . ALA A 1 70 ? 13.740 5.174 -25.856 1.00 91.50 70 ALA A C 1
ATOM 533 O O . ALA A 1 70 ? 14.167 4.177 -26.443 1.00 91.50 70 ALA A O 1
ATOM 534 N N . THR A 1 71 ? 13.965 6.417 -26.279 1.00 96.25 71 THR A N 1
ATOM 535 C CA . THR A 1 71 ? 14.718 6.733 -27.501 1.00 96.25 71 THR A CA 1
ATOM 536 C C . THR A 1 71 ? 16.212 6.912 -27.240 1.00 96.25 71 THR A C 1
ATOM 538 O O . THR A 1 71 ? 17.021 6.767 -28.155 1.00 96.25 71 THR A O 1
ATOM 541 N N . THR A 1 72 ? 16.604 7.163 -25.984 1.00 97.44 72 THR A N 1
ATOM 542 C CA . THR A 1 72 ? 18.006 7.289 -25.566 1.00 97.44 72 THR A CA 1
ATOM 543 C C . THR A 1 72 ? 18.332 6.399 -24.367 1.00 97.44 72 THR A C 1
ATOM 545 O O . THR A 1 72 ? 17.464 6.003 -23.586 1.00 97.44 72 THR A O 1
ATOM 548 N N . ALA A 1 73 ? 19.620 6.085 -24.197 1.00 96.00 73 ALA A N 1
ATOM 549 C CA . ALA A 1 73 ? 20.093 5.311 -23.049 1.00 96.00 73 ALA A CA 1
ATOM 550 C C . ALA A 1 73 ? 19.909 6.059 -21.715 1.00 96.00 73 ALA A C 1
ATOM 552 O O . ALA A 1 73 ? 19.694 5.426 -20.684 1.00 96.00 73 ALA A O 1
ATOM 553 N N . GLU A 1 74 ? 19.982 7.390 -21.725 1.00 96.81 74 GLU A N 1
ATOM 554 C CA . GLU A 1 74 ? 19.787 8.219 -20.530 1.00 96.81 74 GLU A CA 1
ATOM 555 C C . GLU A 1 74 ? 18.329 8.211 -20.066 1.00 96.81 74 GLU A C 1
ATOM 557 O O . GLU A 1 74 ? 18.084 7.993 -18.883 1.00 96.81 74 GLU A O 1
ATOM 562 N N . GLN A 1 75 ? 17.371 8.339 -20.991 1.00 96.19 75 GLN A N 1
ATOM 563 C CA . GLN A 1 75 ? 15.938 8.226 -20.687 1.00 96.19 75 GLN A CA 1
ATOM 564 C C . GLN A 1 75 ? 15.598 6.856 -20.101 1.00 96.19 75 GLN A C 1
ATOM 566 O O . GLN A 1 75 ? 14.954 6.768 -19.060 1.00 96.19 75 GLN A O 1
ATOM 571 N N . ARG A 1 76 ? 16.116 5.782 -20.713 1.00 96.50 76 ARG A N 1
ATOM 572 C CA . ARG A 1 76 ? 15.936 4.418 -20.200 1.00 96.50 76 ARG A CA 1
ATOM 573 C C . ARG A 1 76 ? 16.447 4.273 -18.765 1.00 96.50 76 ARG A C 1
ATOM 575 O O . ARG A 1 76 ? 15.777 3.681 -17.927 1.00 96.50 76 ARG A O 1
ATOM 582 N N . ARG A 1 77 ? 17.632 4.820 -18.472 1.00 97.06 77 ARG A N 1
ATOM 583 C CA . ARG A 1 77 ? 18.211 4.796 -17.118 1.00 97.06 77 ARG A CA 1
ATOM 584 C C . ARG A 1 77 ? 17.407 5.624 -16.119 1.00 97.06 77 ARG A C 1
ATOM 586 O O . ARG A 1 77 ? 17.352 5.230 -14.961 1.00 97.06 77 ARG A O 1
ATOM 593 N N . ALA A 1 78 ? 16.839 6.755 -16.536 1.00 97.19 78 ALA A N 1
ATOM 594 C CA . ALA A 1 78 ? 16.000 7.583 -15.675 1.00 97.19 78 ALA A CA 1
ATOM 595 C C . ALA A 1 78 ? 14.730 6.827 -15.262 1.00 97.19 78 ALA A C 1
ATOM 597 O O . ALA A 1 78 ? 14.499 6.659 -14.071 1.00 97.19 78 ALA A O 1
ATOM 598 N N . TRP A 1 79 ? 14.001 6.249 -16.219 1.00 96.56 79 TRP A N 1
ATOM 599 C CA . TRP A 1 79 ? 12.793 5.480 -15.910 1.00 96.56 79 TRP A CA 1
ATOM 600 C C . TRP A 1 79 ? 13.063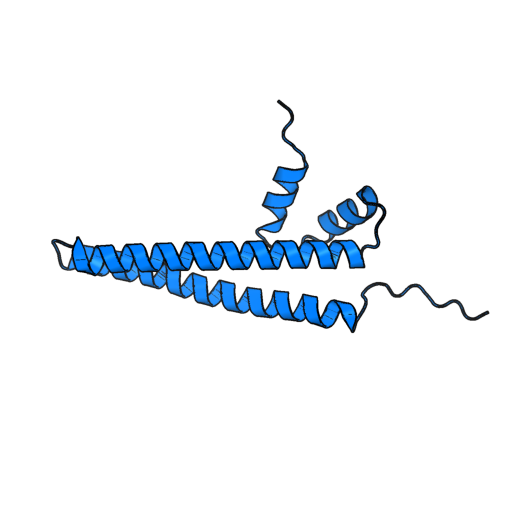 4.213 -15.098 1.00 96.56 79 TRP A C 1
ATOM 602 O O . TRP A 1 79 ? 12.314 3.912 -14.177 1.00 96.56 79 TRP A O 1
ATOM 612 N N . HIS A 1 80 ? 14.159 3.490 -15.354 1.00 97.69 80 HIS A N 1
ATOM 613 C CA . HIS A 1 80 ? 14.526 2.369 -14.480 1.00 97.69 80 HIS A CA 1
ATOM 614 C C . HIS A 1 80 ? 14.875 2.809 -13.054 1.00 97.69 80 HIS A C 1
ATOM 616 O O . HIS A 1 80 ? 14.647 2.046 -12.120 1.00 97.69 80 HIS A O 1
ATOM 622 N N . ARG A 1 81 ? 15.428 4.015 -12.869 1.00 97.69 81 ARG A N 1
ATOM 623 C CA . ARG A 1 81 ? 15.695 4.558 -11.534 1.00 97.69 81 ARG A CA 1
ATOM 624 C C . ARG A 1 81 ? 14.397 4.894 -10.811 1.00 97.69 81 ARG A C 1
ATOM 626 O O . ARG A 1 81 ? 14.223 4.447 -9.689 1.00 97.69 81 ARG A O 1
ATOM 633 N N . GLU A 1 82 ? 13.486 5.603 -11.472 1.00 95.31 82 GLU A N 1
ATOM 634 C CA . GLU A 1 82 ? 12.163 5.917 -10.916 1.00 95.31 82 GLU A CA 1
ATOM 635 C C . GLU A 1 82 ? 11.398 4.631 -10.569 1.00 95.31 82 GLU A C 1
ATOM 637 O O . GLU A 1 82 ? 10.853 4.500 -9.478 1.00 95.31 82 GLU A O 1
ATOM 642 N N . ALA A 1 83 ? 11.440 3.616 -11.439 1.00 95.75 83 ALA A N 1
ATOM 643 C CA . ALA A 1 83 ? 10.865 2.309 -11.135 1.00 95.75 83 ALA A CA 1
ATOM 644 C C . ALA A 1 83 ? 11.477 1.663 -9.881 1.00 95.75 83 ALA A C 1
ATOM 646 O O . ALA A 1 83 ? 10.743 1.111 -9.065 1.00 95.75 83 ALA A O 1
ATOM 647 N N . ALA A 1 84 ? 12.802 1.733 -9.715 1.00 97.44 8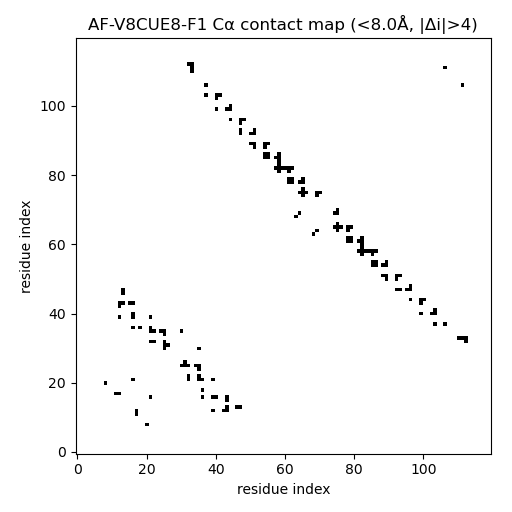4 ALA A N 1
ATOM 648 C CA . ALA A 1 84 ? 13.475 1.202 -8.532 1.00 97.44 84 ALA A CA 1
ATOM 649 C C . ALA A 1 84 ? 13.040 1.932 -7.251 1.00 97.44 84 ALA A C 1
ATOM 651 O O . ALA A 1 84 ? 12.749 1.274 -6.260 1.00 97.44 84 ALA A O 1
ATOM 652 N N . GLU A 1 85 ? 12.897 3.259 -7.294 1.00 95.69 85 GLU A N 1
ATOM 653 C CA . GLU A 1 85 ? 12.396 4.053 -6.162 1.00 95.69 85 GLU A CA 1
ATOM 654 C C . GLU A 1 85 ? 10.975 3.625 -5.753 1.00 95.69 85 GLU A C 1
ATOM 656 O O . GLU A 1 85 ? 10.682 3.470 -4.566 1.00 95.69 85 GLU A O 1
ATOM 661 N N . HIS A 1 86 ? 10.094 3.355 -6.722 1.00 92.75 86 HIS A N 1
ATOM 662 C CA . HIS A 1 86 ? 8.762 2.821 -6.432 1.00 92.75 86 HIS A CA 1
ATOM 663 C C . HIS A 1 86 ? 8.799 1.398 -5.848 1.00 92.75 86 HIS A C 1
ATOM 665 O O . HIS A 1 86 ? 8.003 1.093 -4.961 1.00 92.75 86 HIS A O 1
ATOM 671 N N . LEU A 1 87 ? 9.711 0.531 -6.301 1.00 96.50 87 LEU A N 1
ATOM 672 C CA . LEU A 1 87 ? 9.867 -0.829 -5.761 1.00 96.50 87 LEU A CA 1
ATOM 673 C C . LEU A 1 87 ? 10.446 -0.841 -4.337 1.00 96.50 87 LEU A C 1
ATOM 675 O O . LEU A 1 87 ? 10.021 -1.649 -3.504 1.00 96.50 87 LEU A O 1
ATOM 679 N N . ASP A 1 88 ? 11.373 0.067 -4.036 1.00 95.31 88 ASP A N 1
ATOM 680 C CA . ASP A 1 88 ? 11.887 0.266 -2.678 1.00 95.31 88 ASP A CA 1
ATOM 681 C C . ASP A 1 88 ? 10.749 0.689 -1.737 1.00 95.31 88 ASP A C 1
ATOM 683 O O . ASP A 1 88 ? 10.606 0.161 -0.630 1.00 95.31 88 ASP A O 1
ATOM 687 N N . GLU A 1 89 ? 9.867 1.574 -2.206 1.00 90.38 89 GLU A N 1
ATOM 688 C CA . GLU A 1 89 ? 8.702 2.011 -1.440 1.00 90.38 89 GLU A CA 1
ATOM 689 C C . GLU A 1 89 ? 7.665 0.893 -1.240 1.00 90.38 89 GLU A C 1
ATOM 691 O O . GLU A 1 89 ? 7.150 0.731 -0.132 1.00 90.38 89 GLU A O 1
ATOM 696 N N . VAL A 1 90 ? 7.411 0.053 -2.253 1.00 92.19 90 VAL A N 1
ATOM 697 C CA . VAL A 1 90 ? 6.588 -1.166 -2.102 1.00 92.19 90 VAL A CA 1
ATOM 698 C C . VAL A 1 90 ? 7.142 -2.062 -0.997 1.00 92.19 90 VAL A C 1
ATOM 700 O O . VAL A 1 90 ? 6.383 -2.550 -0.156 1.00 92.19 90 VAL A O 1
ATOM 703 N N . THR A 1 91 ? 8.461 -2.259 -0.969 1.00 94.56 91 THR A N 1
ATOM 704 C CA . THR A 1 91 ? 9.125 -3.087 0.047 1.00 94.56 91 THR A CA 1
ATOM 705 C C . THR A 1 91 ? 8.890 -2.512 1.442 1.00 94.56 91 THR A C 1
ATOM 707 O O . THR A 1 91 ? 8.386 -3.212 2.324 1.00 94.56 91 THR A O 1
ATOM 710 N N . ARG A 1 92 ? 9.142 -1.210 1.619 1.00 92.62 92 ARG A N 1
ATOM 711 C CA . ARG A 1 92 ?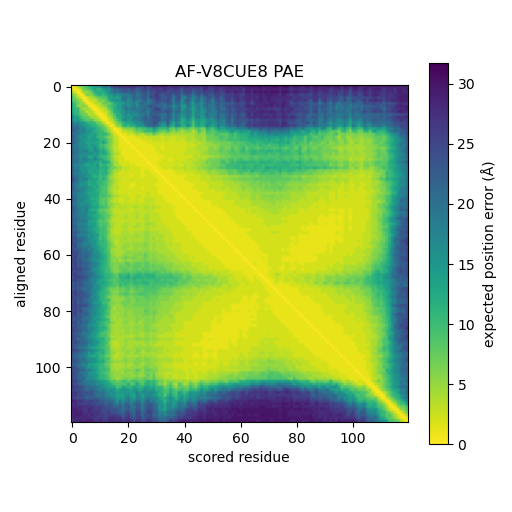 8.923 -0.501 2.886 1.00 92.62 92 ARG A CA 1
ATOM 712 C C . ARG A 1 92 ? 7.471 -0.597 3.366 1.00 92.62 92 ARG A C 1
ATOM 714 O O . ARG A 1 92 ? 7.216 -0.872 4.538 1.00 92.62 92 ARG A O 1
ATOM 721 N N . LEU A 1 93 ? 6.505 -0.369 2.477 1.00 88.31 93 LEU A N 1
ATOM 722 C CA . LEU A 1 93 ? 5.081 -0.426 2.817 1.00 88.31 93 LEU A CA 1
ATOM 723 C C . LEU A 1 93 ? 4.627 -1.852 3.160 1.00 88.31 93 LEU A C 1
ATOM 725 O O . LEU A 1 93 ? 3.831 -2.028 4.082 1.00 88.31 93 LEU A O 1
ATOM 729 N N . THR A 1 94 ? 5.174 -2.868 2.490 1.00 92.00 94 THR A N 1
ATOM 730 C CA . THR A 1 94 ? 4.887 -4.286 2.773 1.00 92.00 94 THR A CA 1
ATOM 731 C C . THR A 1 94 ? 5.356 -4.694 4.174 1.00 92.00 94 THR A C 1
ATOM 733 O O . THR A 1 94 ? 4.646 -5.405 4.895 1.00 92.00 94 THR A O 1
ATOM 736 N N . GLU A 1 95 ? 6.521 -4.209 4.609 1.00 88.75 95 GLU A N 1
ATOM 737 C CA . GLU A 1 95 ? 7.013 -4.423 5.975 1.00 88.75 95 GLU A CA 1
ATOM 738 C C . GLU A 1 95 ? 6.069 -3.797 7.011 1.00 88.75 95 GLU A C 1
ATOM 740 O O . GLU A 1 95 ? 5.650 -4.459 7.964 1.00 88.75 95 GLU A O 1
ATOM 745 N N . ILE A 1 96 ? 5.650 -2.548 6.788 1.00 87.19 96 ILE A N 1
ATOM 746 C CA . ILE A 1 96 ? 4.693 -1.852 7.663 1.00 87.19 96 ILE A CA 1
ATOM 747 C C . ILE A 1 96 ? 3.350 -2.590 7.691 1.00 87.19 96 ILE A C 1
ATOM 749 O O . ILE A 1 96 ? 2.757 -2.776 8.756 1.00 87.19 96 ILE A O 1
ATOM 753 N N . ARG A 1 97 ? 2.882 -3.071 6.538 1.00 90.38 97 ARG A N 1
ATOM 754 C CA . ARG A 1 97 ? 1.644 -3.842 6.425 1.00 90.38 97 ARG A CA 1
ATOM 755 C C . ARG A 1 97 ? 1.704 -5.164 7.179 1.00 90.38 97 ARG A C 1
ATOM 757 O O . ARG A 1 97 ? 0.693 -5.583 7.746 1.00 90.38 97 ARG A O 1
ATOM 764 N N . THR A 1 98 ? 2.870 -5.798 7.232 1.00 88.06 98 THR A N 1
ATOM 765 C CA . THR A 1 98 ? 3.088 -7.003 8.042 1.00 88.06 98 THR A CA 1
ATOM 766 C C . THR A 1 98 ? 2.923 -6.692 9.529 1.00 88.06 98 THR A C 1
ATOM 768 O O . THR A 1 98 ? 2.209 -7.409 10.230 1.00 88.06 98 THR A O 1
ATOM 771 N N . VAL A 1 99 ? 3.491 -5.577 10.003 1.00 85.12 99 VAL A N 1
ATOM 772 C CA . VAL A 1 99 ? 3.312 -5.115 11.391 1.00 85.12 99 VAL A CA 1
ATOM 773 C C . VAL A 1 99 ? 1.841 -4.813 11.688 1.00 85.12 99 VAL A C 1
ATOM 775 O O . VAL A 1 99 ? 1.314 -5.279 12.696 1.00 85.12 99 VAL A O 1
ATOM 778 N N . ALA A 1 100 ? 1.147 -4.100 10.798 1.00 85.81 100 ALA A N 1
ATOM 779 C CA . ALA A 1 100 ? -0.275 -3.796 10.960 1.00 85.81 100 ALA A CA 1
ATOM 780 C C . ALA A 1 100 ? -1.145 -5.071 11.003 1.00 85.81 100 ALA A C 1
ATOM 782 O O . ALA A 1 100 ? -2.068 -5.168 11.814 1.00 85.81 100 ALA A O 1
ATOM 783 N N . ALA A 1 101 ? -0.813 -6.083 10.190 1.00 87.75 101 ALA A N 1
ATOM 784 C CA . ALA A 1 101 ? -1.476 -7.389 10.210 1.00 87.75 101 ALA A CA 1
ATOM 785 C C . ALA A 1 101 ? -1.298 -8.096 11.556 1.00 87.75 101 ALA A C 1
ATOM 787 O O . ALA A 1 101 ? -2.259 -8.627 12.110 1.00 87.75 101 ALA A O 1
ATOM 788 N N . GLN A 1 102 ? -0.068 -8.086 12.077 1.00 84.94 102 GLN A N 1
ATOM 789 C CA . GLN A 1 102 ? 0.261 -8.697 13.357 1.00 84.94 102 GLN A CA 1
ATOM 790 C C . GLN A 1 102 ? -0.494 -8.007 14.498 1.00 84.94 102 GLN A C 1
ATOM 792 O O . GLN A 1 102 ? -1.113 -8.681 15.314 1.00 84.94 102 GLN A O 1
ATOM 797 N N . MET A 1 103 ? -0.541 -6.669 14.499 1.00 81.88 103 MET A N 1
ATOM 798 C CA . MET A 1 103 ? -1.317 -5.899 15.478 1.00 81.88 103 MET A CA 1
ATOM 799 C C . MET A 1 103 ? -2.807 -6.268 15.465 1.00 81.88 103 MET A C 1
ATOM 801 O O . MET A 1 103 ? -3.423 -6.346 16.525 1.00 81.88 103 MET A O 1
ATOM 805 N N . LEU A 1 104 ? -3.392 -6.505 14.285 1.00 85.00 104 LEU A N 1
ATOM 806 C CA . LEU A 1 104 ? -4.779 -6.961 14.165 1.00 85.00 104 LEU A CA 1
ATOM 807 C C . LEU A 1 104 ? -4.974 -8.399 14.654 1.00 85.00 104 LEU A C 1
ATOM 809 O O . LEU A 1 104 ? -5.969 -8.669 15.319 1.00 85.00 104 LEU A O 1
ATOM 813 N N . ALA A 1 105 ? -4.049 -9.307 14.341 1.00 84.56 105 ALA A N 1
ATOM 814 C CA . ALA A 1 105 ? -4.112 -10.696 14.795 1.00 84.56 105 ALA A CA 1
ATOM 815 C C . ALA A 1 105 ? -3.988 -10.804 16.326 1.00 84.56 105 ALA A C 1
ATOM 817 O O . ALA A 1 105 ? -4.693 -11.588 16.963 1.00 84.56 105 ALA A O 1
ATOM 818 N N . ASP A 1 106 ? -3.138 -9.971 16.927 1.00 80.06 106 ASP A N 1
ATOM 819 C CA . ASP A 1 106 ? -2.926 -9.941 18.373 1.00 80.06 106 ASP A CA 1
ATOM 820 C C . ASP A 1 106 ? -4.063 -9.239 19.128 1.00 80.06 106 ASP A C 1
ATOM 822 O O . ASP A 1 106 ? -4.234 -9.473 20.327 1.00 80.06 106 ASP A O 1
ATOM 826 N N . ALA A 1 107 ? -4.877 -8.420 18.453 1.00 74.38 107 ALA A N 1
ATOM 827 C CA . ALA A 1 107 ? -5.952 -7.650 19.083 1.00 74.38 107 ALA A CA 1
ATOM 828 C C . ALA A 1 107 ? -7.036 -8.522 19.743 1.00 74.38 107 ALA A C 1
ATOM 830 O O . ALA A 1 107 ? -7.663 -8.082 20.711 1.00 74.38 107 ALA A O 1
ATOM 831 N N . ASP A 1 108 ? -7.229 -9.751 19.255 1.00 66.25 108 ASP A N 1
ATOM 832 C CA . ASP A 1 108 ? -8.150 -10.733 19.841 1.00 66.25 108 ASP A CA 1
ATOM 833 C C . ASP A 1 108 ? -7.521 -11.496 21.026 1.00 66.25 108 ASP A C 1
ATOM 835 O O . ASP A 1 108 ? -8.2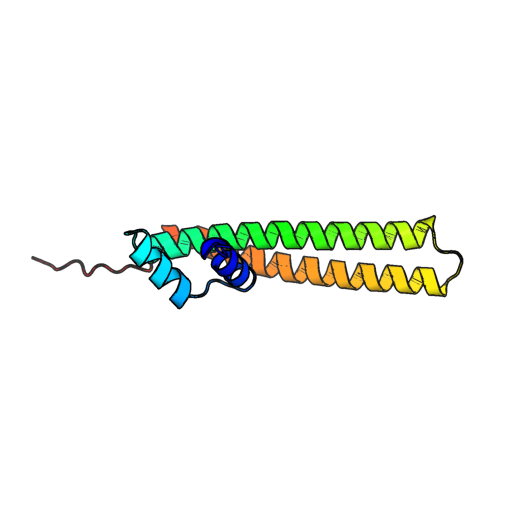36 -12.034 21.872 1.00 66.25 108 ASP A O 1
ATOM 839 N N . THR A 1 109 ? -6.186 -11.525 21.116 1.00 64.69 109 THR A N 1
ATOM 840 C CA . THR A 1 109 ? -5.434 -12.308 22.116 1.00 64.69 109 THR A CA 1
ATOM 841 C C . THR A 1 109 ? -4.945 -11.450 23.289 1.00 64.69 109 THR A C 1
ATOM 843 O O . THR A 1 109 ? -4.790 -11.956 24.401 1.00 64.69 109 THR A O 1
ATOM 846 N N . ASN A 1 110 ? -4.727 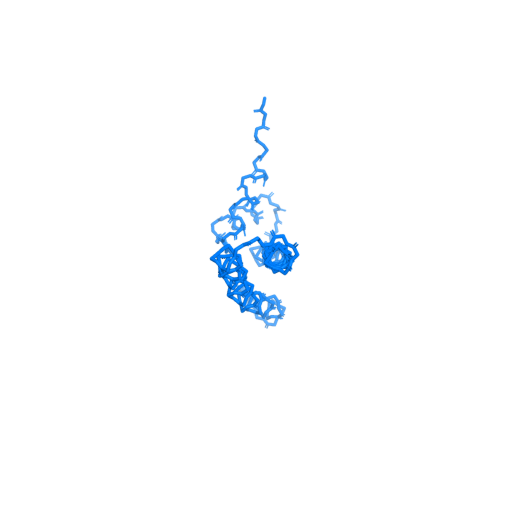-10.149 23.073 1.00 59.84 110 ASN A N 1
ATOM 847 C CA . ASN A 1 110 ? -4.261 -9.201 24.085 1.00 59.84 110 ASN A CA 1
ATOM 848 C C . ASN A 1 110 ? -5.119 -7.917 24.080 1.00 59.84 110 ASN A C 1
ATOM 850 O O . ASN A 1 110 ? -4.720 -6.903 23.499 1.00 59.84 110 ASN A O 1
ATOM 854 N N . PRO A 1 111 ? -6.322 -7.949 24.683 1.00 60.03 111 PRO A N 1
ATOM 855 C CA . PRO A 1 111 ? -7.206 -6.793 24.719 1.00 60.03 111 PRO A CA 1
ATOM 856 C C . PRO A 1 111 ? -6.581 -5.648 25.524 1.00 60.03 111 PRO A C 1
ATOM 858 O O . PRO A 1 111 ? -6.185 -5.821 26.674 1.00 60.03 111 PRO A O 1
ATOM 861 N N . VAL A 1 112 ? -6.540 -4.455 24.925 1.00 58.62 112 VAL A N 1
ATOM 862 C CA . VAL A 1 112 ? -6.038 -3.218 25.561 1.00 58.62 112 VAL A CA 1
ATOM 863 C C . VAL A 1 112 ? -6.966 -2.752 26.698 1.00 58.62 112 VAL A C 1
ATOM 865 O O . VAL A 1 112 ? -6.568 -1.957 27.547 1.00 58.62 112 VAL A O 1
ATOM 868 N N . ASP A 1 113 ? -8.198 -3.266 26.746 1.00 51.28 113 ASP A N 1
ATOM 869 C CA . ASP A 1 113 ? -9.206 -2.891 27.732 1.00 51.28 113 ASP A CA 1
ATOM 870 C C . ASP A 1 113 ? -9.186 -3.844 28.942 1.00 51.28 113 ASP A C 1
ATOM 872 O O . ASP A 1 113 ? -9.923 -4.831 29.025 1.00 51.28 113 ASP A O 1
ATOM 876 N N . HIS A 1 114 ? -8.327 -3.551 29.919 1.00 47.00 114 HIS A N 1
ATOM 877 C CA . HIS A 1 114 ? -8.465 -4.115 31.258 1.00 47.00 114 HIS A CA 1
ATOM 878 C C . HIS A 1 114 ? -9.624 -3.410 31.967 1.00 47.00 114 HIS A C 1
ATOM 880 O O . HIS A 1 114 ? -9.413 -2.516 32.788 1.00 47.00 114 HIS A O 1
ATOM 886 N N . THR A 1 115 ? -10.865 -3.818 31.693 1.00 46.00 115 THR A N 1
ATOM 887 C CA . THR A 1 115 ? -11.921 -3.563 32.679 1.00 46.00 115 THR A CA 1
ATOM 888 C C . THR A 1 115 ? -11.470 -4.227 33.985 1.00 46.00 115 THR A C 1
ATOM 890 O O . THR A 1 115 ? -11.184 -5.427 33.983 1.00 46.00 115 THR A O 1
ATOM 893 N N . PRO A 1 116 ? -11.324 -3.488 35.102 1.00 43.66 116 PRO A N 1
ATOM 894 C CA . PRO A 1 116 ? -10.930 -4.113 36.348 1.00 43.66 116 PRO A CA 1
ATOM 895 C C . PRO A 1 116 ? -12.047 -5.079 36.736 1.00 43.66 116 PRO A C 1
ATOM 897 O O . PRO A 1 116 ? -13.159 -4.659 37.060 1.00 43.66 116 PRO A O 1
ATOM 900 N N . THR A 1 117 ? -11.768 -6.382 36.685 1.00 46.69 117 THR A N 1
ATOM 901 C CA . THR A 1 117 ? -12.605 -7.398 37.319 1.00 46.69 117 THR A CA 1
ATOM 902 C C . THR A 1 117 ? -12.580 -7.116 38.809 1.00 46.69 117 THR A C 1
ATOM 904 O O . THR A 1 117 ? -11.655 -7.517 39.509 1.00 46.69 117 THR A O 1
ATOM 907 N N . ASN A 1 118 ? -13.559 -6.348 39.278 1.00 39.06 118 ASN A N 1
ATOM 908 C CA . ASN A 1 118 ? -13.738 -6.057 40.687 1.00 39.06 118 ASN A CA 1
ATOM 909 C C . ASN A 1 118 ? -14.085 -7.385 41.387 1.00 39.06 118 ASN A C 1
ATOM 911 O O . ASN A 1 118 ? -15.139 -7.954 41.073 1.00 39.06 118 ASN A O 1
ATOM 915 N N . PRO A 1 119 ? -13.226 -7.931 42.268 1.00 48.53 119 PRO A N 1
ATOM 916 C CA . PRO A 1 119 ? -13.582 -9.119 43.021 1.00 48.53 119 PRO A CA 1
ATOM 917 C C . PRO A 1 119 ? -14.655 -8.712 44.037 1.00 48.53 119 PRO A C 1
ATOM 919 O O . PRO A 1 119 ? -14.442 -7.814 44.851 1.00 48.53 119 PRO A O 1
ATOM 922 N N . ARG A 1 120 ? -15.835 -9.326 43.926 1.00 43.94 120 ARG A N 1
ATOM 923 C CA . ARG A 1 120 ? -16.856 -9.290 44.979 1.00 43.94 120 ARG A CA 1
ATOM 924 C C . ARG A 1 120 ? -16.450 -10.181 46.142 1.00 43.94 120 ARG A C 1
ATOM 926 O O . ARG A 1 120 ? -15.861 -11.249 45.867 1.00 43.94 120 ARG A O 1
#

Foldseek 3Di:
DDPDVVVVLLVVLLPDDDLVSLVVVCVVVVHDSLVSVLVSLVSNLVSLVVLLVVLQVQLVVLCCCLVPVDPDPVSNVVSNVSSVVSVVVSVVSVVVSVVSVVVNVCSVVDPPDCPPPDDD

Sequence (120 aa):
MTIDCYTELDALAITTPNLAAVQLAATLRGITFQQAMIAQAREWCTALDEAIDRHAQEAAYNIGHAEHLATTAEQRRAWHREAAEHLDEVTRLTEIRTVAAQMLADADTNPVDHTPTNPR